Protein AF-A0A838SQV5-F1 (afdb_monomer)

pLDDT: mean 77.49, std 20.96, range [38.09, 96.56]

Secondary structure (DSSP, 8-state):
-------------------------------SS---SSTTHHHHHHHHHHHHHHHHHHTT-TT-HHHHHHHHHHHHHHHHSPPPTTS-HHHHHHHHHHHHHHH-TTT--SHHHHHHHHHHHHHHHTTT-

Structure (mmCIF, N/CA/C/O backbone):
data_AF-A0A838SQV5-F1
#
_entry.id   AF-A0A838SQV5-F1
#
loop_
_atom_site.group_PDB
_atom_site.id
_atom_site.type_symbol
_atom_site.label_atom_id
_atom_site.label_alt_id
_atom_site.label_comp_id
_atom_site.label_asym_id
_atom_site.label_entity_id
_atom_site.label_seq_id
_atom_site.pdbx_PDB_ins_code
_atom_site.Cartn_x
_atom_site.Cartn_y
_atom_site.Cartn_z
_atom_site.occupancy
_atom_site.B_iso_or_equiv
_atom_site.auth_seq_id
_atom_site.auth_comp_id
_atom_site.auth_asym_id
_atom_site.auth_atom_id
_atom_site.pdbx_PDB_model_num
ATOM 1 N N . MET A 1 1 ? 4.112 -77.119 27.700 1.00 40.91 1 MET A N 1
ATOM 2 C CA . MET A 1 1 ? 5.118 -76.044 27.808 1.00 40.91 1 MET A CA 1
ATOM 3 C C . MET A 1 1 ? 4.798 -75.031 26.721 1.00 40.91 1 MET A C 1
ATOM 5 O O . MET A 1 1 ? 4.654 -75.449 25.582 1.00 40.91 1 MET A O 1
ATOM 9 N N . VAL A 1 2 ? 4.652 -73.767 27.125 1.00 44.75 2 VAL A N 1
ATOM 10 C CA . VAL A 1 2 ? 4.330 -72.548 26.352 1.00 44.75 2 VAL A CA 1
ATOM 11 C C . VAL A 1 2 ? 2.861 -72.356 25.941 1.00 44.75 2 VAL A C 1
ATOM 13 O O . VAL A 1 2 ? 2.362 -72.892 24.957 1.00 44.75 2 VAL A O 1
ATOM 16 N N . GLU A 1 3 ? 2.202 -71.544 26.768 1.00 45.84 3 GLU A N 1
ATOM 17 C CA . GLU A 1 3 ? 1.010 -70.738 26.503 1.00 45.84 3 GLU A CA 1
ATOM 18 C C . GLU A 1 3 ? 1.311 -69.612 25.493 1.00 45.84 3 GLU A C 1
ATOM 20 O O . GLU A 1 3 ? 2.461 -69.192 25.402 1.00 45.84 3 GLU A O 1
ATOM 25 N N . LEU A 1 4 ? 0.281 -69.076 24.814 1.00 51.31 4 LEU A N 1
ATOM 26 C CA . LEU A 1 4 ? -0.081 -67.636 24.772 1.00 51.31 4 LEU A CA 1
ATOM 27 C C . LEU A 1 4 ? -1.030 -67.308 23.591 1.00 51.31 4 LEU A C 1
ATOM 29 O O . LEU A 1 4 ? -0.607 -67.156 22.455 1.00 51.31 4 LEU A O 1
ATOM 33 N N . ARG A 1 5 ? -2.323 -67.235 23.946 1.00 51.53 5 ARG A N 1
ATOM 34 C CA . ARG A 1 5 ? -3.417 -66.276 23.628 1.00 51.53 5 ARG A CA 1
ATOM 35 C C . ARG A 1 5 ? -3.653 -65.675 22.207 1.00 51.53 5 ARG A C 1
ATOM 37 O O . ARG A 1 5 ? -2.733 -65.517 21.421 1.00 51.53 5 ARG A O 1
ATOM 44 N N . PRO A 1 6 ? -4.927 -65.315 21.897 1.00 48.47 6 PRO A N 1
ATOM 45 C CA . PRO A 1 6 ? -5.454 -65.129 20.542 1.00 48.47 6 PRO A CA 1
ATOM 46 C C . PRO A 1 6 ? -5.526 -63.670 20.050 1.00 48.47 6 PRO A C 1
ATOM 48 O O . PRO A 1 6 ? -5.487 -62.727 20.833 1.00 48.47 6 PRO A O 1
ATOM 51 N N . SER A 1 7 ? -5.714 -63.567 18.730 1.00 47.59 7 SER A N 1
ATOM 52 C CA . SER A 1 7 ? -6.359 -62.526 17.914 1.00 47.59 7 SER A CA 1
ATOM 53 C C . SER A 1 7 ? -6.689 -61.174 18.551 1.00 47.59 7 SER A C 1
ATOM 55 O O . SER A 1 7 ? -7.651 -61.060 19.304 1.00 47.59 7 SER A O 1
ATOM 57 N N . VAL A 1 8 ? -6.015 -60.130 18.070 1.00 47.94 8 VAL A N 1
ATOM 58 C CA . VAL A 1 8 ? -6.630 -58.865 17.635 1.00 47.94 8 VAL A CA 1
ATOM 59 C C . VAL A 1 8 ? -5.526 -58.051 16.957 1.00 47.94 8 VAL A C 1
ATOM 61 O O . VAL A 1 8 ? -4.542 -57.700 17.596 1.00 47.94 8 VAL A O 1
ATOM 64 N N . TRP A 1 9 ? -5.655 -57.773 15.663 1.00 48.97 9 TRP A N 1
ATOM 65 C CA . TRP A 1 9 ? -5.058 -56.565 15.100 1.00 48.97 9 TRP A CA 1
ATOM 66 C C . TRP A 1 9 ? -6.221 -55.715 14.623 1.00 48.97 9 TRP A C 1
ATOM 68 O O . TRP A 1 9 ? -6.950 -56.053 13.692 1.00 48.97 9 TRP A O 1
ATOM 78 N N . VAL A 1 10 ? -6.455 -54.711 15.457 1.00 53.09 10 VAL A N 1
ATOM 79 C CA . VAL A 1 10 ? -7.412 -53.626 15.332 1.00 53.09 10 VAL A CA 1
ATOM 80 C C . VAL A 1 10 ? -7.076 -52.806 14.092 1.00 53.09 10 VAL A C 1
ATOM 82 O O . VAL A 1 10 ? -5.914 -52.688 13.712 1.00 53.09 10 VAL A O 1
ATOM 85 N N . ALA A 1 11 ? -8.140 -52.296 13.475 1.00 42.09 11 ALA A N 1
ATOM 86 C CA . ALA A 1 11 ? -8.124 -51.350 12.378 1.00 42.09 11 ALA A CA 1
ATOM 87 C C . ALA A 1 11 ? -7.078 -50.250 12.595 1.00 42.09 11 ALA A C 1
ATOM 89 O O . ALA A 1 11 ? -7.026 -49.645 13.667 1.00 42.09 11 ALA A O 1
ATOM 90 N N . ASP A 1 12 ? -6.279 -50.003 11.559 1.00 38.09 12 ASP A N 1
ATOM 91 C CA . ASP A 1 12 ? -5.478 -48.793 11.451 1.00 38.09 12 ASP A CA 1
ATOM 92 C C . ASP A 1 12 ? -6.457 -47.613 11.437 1.00 38.09 12 ASP A C 1
ATOM 94 O O . ASP A 1 12 ? -7.284 -47.462 10.534 1.00 38.09 12 ASP A O 1
ATOM 98 N N . ALA A 1 13 ? -6.465 -46.911 12.561 1.00 44.31 13 ALA A N 1
ATOM 99 C CA . ALA A 1 13 ? -7.318 -45.784 12.851 1.00 44.31 13 ALA A CA 1
ATOM 100 C C . ALA A 1 13 ? -6.789 -44.543 12.129 1.00 44.31 13 ALA A C 1
ATOM 102 O O . ALA A 1 13 ? -5.585 -44.307 12.119 1.00 44.31 13 ALA A O 1
ATOM 103 N N . ASP A 1 14 ? -7.722 -43.765 11.580 1.00 49.09 14 ASP A N 1
ATOM 104 C CA . ASP A 1 14 ? -7.665 -42.316 11.379 1.00 49.09 14 ASP A CA 1
ATOM 105 C C . ASP A 1 14 ? -6.277 -41.663 11.509 1.00 49.09 14 ASP A C 1
ATOM 107 O O . ASP A 1 14 ? -5.901 -41.135 12.557 1.00 49.09 14 ASP A O 1
ATOM 111 N N . ALA A 1 15 ? -5.548 -41.629 10.395 1.00 49.44 15 ALA A N 1
ATOM 112 C CA . ALA A 1 15 ? -4.395 -40.761 10.196 1.00 49.44 15 ALA A CA 1
ATOM 113 C C . ALA A 1 15 ? -4.754 -39.637 9.210 1.00 49.44 15 ALA A C 1
ATOM 115 O O . ALA A 1 15 ? -4.225 -39.568 8.109 1.00 49.44 15 ALA A O 1
ATOM 116 N N . ASP A 1 16 ? -5.674 -38.762 9.613 1.00 44.91 16 ASP A N 1
ATOM 117 C CA . ASP A 1 16 ? -5.734 -37.379 9.114 1.00 44.91 16 ASP A CA 1
ATOM 118 C C . ASP A 1 16 ? -6.048 -36.465 10.307 1.00 44.91 16 ASP A C 1
ATOM 120 O O . ASP A 1 16 ? -7.076 -35.798 10.416 1.00 44.91 16 ASP A O 1
ATOM 124 N N . ALA A 1 17 ? -5.175 -36.560 11.310 1.00 43.12 17 ALA A N 1
ATOM 125 C CA . ALA A 1 17 ? -5.181 -35.695 12.470 1.00 43.12 17 ALA A CA 1
ATOM 126 C C . ALA A 1 17 ? -4.235 -34.519 12.215 1.00 43.12 17 ALA A C 1
ATOM 128 O O . ALA A 1 17 ? -3.052 -34.709 11.948 1.00 43.12 17 ALA A O 1
ATOM 129 N N . ALA A 1 18 ? -4.791 -33.323 12.400 1.00 49.50 18 ALA A N 1
ATOM 130 C CA . ALA A 1 18 ? -4.105 -32.050 12.561 1.00 49.50 18 ALA A CA 1
ATOM 131 C C . ALA A 1 18 ? -3.413 -31.492 11.306 1.00 49.50 18 ALA A C 1
ATOM 133 O O . ALA A 1 18 ? -2.218 -31.655 11.079 1.00 49.50 18 ALA A O 1
ATOM 134 N N . VAL A 1 19 ? -4.149 -30.635 10.590 1.00 47.06 19 VAL A N 1
ATOM 135 C CA . VAL A 1 19 ? -3.553 -29.390 10.092 1.00 47.06 19 VAL A CA 1
ATOM 136 C C . VAL A 1 19 ? -3.014 -28.656 11.322 1.00 47.06 19 VAL A C 1
ATOM 138 O O . VAL A 1 19 ? -3.751 -27.954 12.020 1.00 47.06 19 VAL A O 1
ATOM 141 N N . GLU A 1 20 ? -1.743 -28.899 11.641 1.00 41.69 20 GLU A N 1
ATOM 142 C CA . GLU A 1 20 ? -0.966 -28.063 12.541 1.00 41.69 20 GLU A CA 1
ATOM 143 C C . GLU A 1 20 ? -1.033 -26.634 12.007 1.00 41.69 20 GLU A C 1
ATOM 145 O O . GLU A 1 20 ? -0.500 -26.302 10.950 1.00 41.69 20 GLU A O 1
ATOM 150 N N . VAL A 1 21 ? -1.812 -25.827 12.723 1.00 51.06 21 VAL A N 1
ATOM 151 C CA . VAL A 1 21 ? -1.577 -24.418 13.031 1.00 51.06 21 VAL A CA 1
ATOM 152 C C . VAL A 1 21 ? -0.374 -23.847 12.272 1.00 51.06 21 VAL A C 1
ATOM 154 O O . VAL A 1 21 ? 0.741 -23.792 12.783 1.00 51.06 21 VAL A O 1
ATOM 157 N N . LEU A 1 22 ? -0.624 -23.343 11.061 1.00 49.88 22 LEU A N 1
ATOM 158 C CA . LEU A 1 22 ? 0.272 -22.414 10.372 1.00 49.88 22 LEU A CA 1
ATOM 159 C C . LEU A 1 22 ? 0.164 -21.040 11.057 1.00 49.88 22 LEU A C 1
ATOM 161 O O . LEU A 1 22 ? -0.355 -20.065 10.516 1.00 49.88 22 LEU A O 1
ATOM 165 N N . GLY A 1 23 ? 0.578 -21.023 12.317 1.00 47.34 23 GLY A N 1
ATOM 166 C CA . GLY A 1 23 ? 0.661 -19.880 13.207 1.00 47.34 23 GLY A CA 1
ATOM 167 C C . GLY A 1 23 ? 2.047 -19.826 13.834 1.00 47.34 23 GLY A C 1
ATOM 168 O O . GLY A 1 23 ? 2.157 -19.555 15.023 1.00 47.34 23 GLY A O 1
ATOM 169 N N . ASP A 1 24 ? 3.091 -20.116 13.055 1.00 46.34 24 ASP A N 1
ATOM 170 C CA . ASP A 1 24 ? 4.466 -19.869 13.475 1.00 46.34 24 ASP A CA 1
ATOM 171 C C . ASP A 1 24 ? 4.863 -18.448 13.055 1.00 46.34 24 ASP A C 1
ATOM 173 O O . ASP A 1 24 ? 5.188 -18.157 11.907 1.00 46.34 24 ASP A O 1
ATOM 177 N N . GLN A 1 25 ? 4.643 -17.544 14.008 1.00 49.44 25 GLN A N 1
ATOM 178 C CA . GLN A 1 25 ? 5.522 -16.435 14.362 1.00 49.44 25 GLN A CA 1
ATOM 179 C C . GLN A 1 25 ? 6.076 -15.592 13.202 1.00 49.44 25 GLN A C 1
ATOM 181 O O . GLN A 1 25 ? 7.061 -15.915 12.541 1.00 49.44 25 GLN A O 1
ATOM 186 N N . GLY A 1 26 ? 5.502 -14.397 13.054 1.00 51.22 26 GLY A N 1
ATOM 187 C CA . GLY A 1 26 ? 6.191 -13.282 12.417 1.00 51.22 26 GLY A CA 1
ATOM 188 C C . GLY A 1 26 ? 7.444 -12.920 13.209 1.00 51.22 26 GLY A C 1
ATOM 189 O O . GLY A 1 26 ? 7.381 -12.106 14.124 1.00 51.22 26 GLY A O 1
ATOM 190 N N . GLN A 1 27 ? 8.572 -13.531 12.860 1.00 52.38 27 GLN A N 1
ATOM 191 C CA . GLN A 1 27 ? 9.872 -13.149 13.390 1.00 52.38 27 GLN A CA 1
ATOM 192 C C . GLN A 1 27 ? 10.976 -13.397 12.361 1.00 52.38 27 GLN A C 1
ATOM 194 O O . GLN A 1 27 ? 11.879 -14.202 12.546 1.00 52.38 27 GLN A O 1
ATOM 199 N N . GLY A 1 28 ? 10.905 -12.644 11.268 1.00 41.88 28 GLY A N 1
ATOM 200 C CA . GLY A 1 28 ? 12.092 -12.212 10.548 1.00 41.88 28 GLY A CA 1
ATOM 201 C C . GLY A 1 28 ? 12.300 -10.741 10.866 1.00 41.88 28 GLY A C 1
ATOM 202 O O . GLY A 1 28 ? 11.883 -9.890 10.087 1.00 41.88 28 GLY A O 1
ATOM 203 N N . LEU A 1 29 ? 12.904 -10.427 12.020 1.00 46.00 29 LEU A N 1
ATOM 204 C CA . LEU A 1 29 ? 13.647 -9.171 12.116 1.00 46.00 29 LEU A CA 1
ATOM 205 C C . LEU A 1 29 ? 14.601 -9.219 10.925 1.00 46.00 29 LEU A C 1
ATOM 207 O O . LEU A 1 29 ? 15.425 -10.129 10.861 1.00 46.00 29 LEU A O 1
ATOM 211 N N . MET A 1 30 ? 14.407 -8.333 9.953 1.00 42.84 30 MET A N 1
ATOM 212 C CA . MET A 1 30 ? 15.282 -8.219 8.797 1.00 42.84 30 MET A CA 1
ATOM 213 C C . MET A 1 30 ? 16.703 -8.050 9.348 1.00 42.84 30 MET A C 1
ATOM 215 O O . MET A 1 30 ? 17.016 -7.013 9.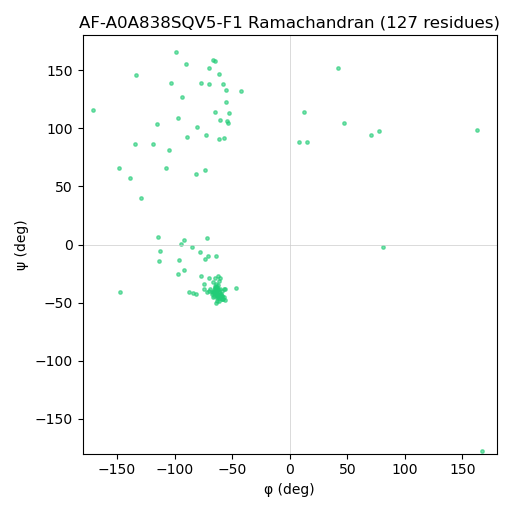931 1.00 42.84 30 MET A O 1
ATOM 219 N N . ASP A 1 31 ? 17.508 -9.110 9.286 1.00 42.47 31 ASP A N 1
ATOM 220 C CA . ASP A 1 31 ? 18.871 -9.109 9.797 1.00 42.47 31 ASP A CA 1
ATOM 221 C C . ASP A 1 31 ? 19.660 -8.103 8.945 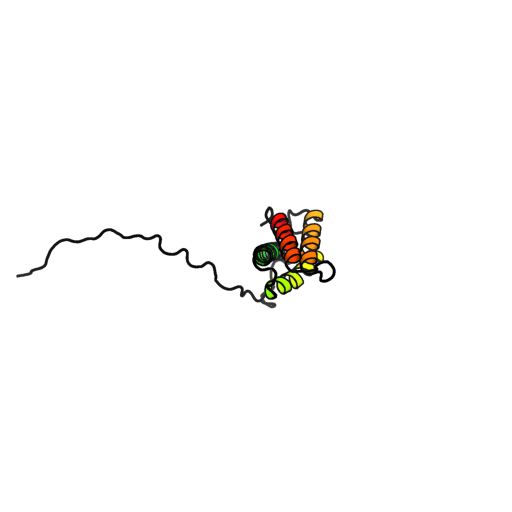1.00 42.47 31 ASP A C 1
ATOM 223 O O . ASP A 1 31 ? 19.771 -8.295 7.729 1.00 42.47 31 ASP A O 1
ATOM 227 N N . PRO A 1 32 ? 20.143 -6.985 9.518 1.00 49.62 32 PRO A N 1
ATOM 228 C CA . PRO A 1 32 ? 20.761 -5.929 8.724 1.00 49.62 32 PRO A CA 1
ATOM 229 C C . PRO A 1 32 ? 22.129 -6.346 8.159 1.00 49.62 32 PRO A C 1
ATOM 231 O O . PRO A 1 32 ? 22.672 -5.625 7.323 1.00 49.62 32 PRO A O 1
ATOM 234 N N . GLU A 1 33 ? 22.687 -7.485 8.589 1.00 41.69 33 GLU A N 1
ATOM 235 C CA . GLU A 1 33 ? 24.056 -7.910 8.279 1.00 41.69 33 GLU A CA 1
ATOM 236 C C . GLU A 1 33 ? 24.127 -9.171 7.398 1.00 41.69 33 GLU A C 1
ATOM 238 O O . GLU A 1 33 ? 25.138 -9.407 6.739 1.00 41.69 33 GLU A O 1
ATOM 243 N N . ALA A 1 34 ? 23.029 -9.918 7.244 1.00 45.59 34 ALA A N 1
ATOM 244 C CA . ALA A 1 34 ? 22.917 -10.986 6.244 1.00 45.59 34 ALA A CA 1
ATOM 245 C C . ALA A 1 34 ? 22.804 -10.462 4.796 1.00 45.59 34 ALA A C 1
ATOM 247 O O . ALA A 1 34 ? 22.574 -11.238 3.874 1.00 45.59 34 ALA A O 1
ATOM 248 N N . ALA A 1 35 ? 22.936 -9.154 4.565 1.00 48.94 35 ALA A N 1
ATOM 249 C CA . ALA A 1 35 ? 22.666 -8.482 3.302 1.00 48.94 35 ALA A CA 1
ATOM 250 C C . ALA A 1 35 ? 23.821 -8.577 2.279 1.00 48.94 35 ALA A C 1
ATOM 252 O O . ALA A 1 35 ? 24.339 -7.558 1.829 1.00 48.94 35 ALA A O 1
ATOM 253 N N . SER A 1 36 ? 24.199 -9.783 1.857 1.00 47.41 36 SER A N 1
ATOM 254 C CA . SER A 1 36 ? 24.968 -9.967 0.618 1.00 47.41 36 SER A CA 1
ATOM 255 C C . SER A 1 36 ? 24.157 -10.834 -0.342 1.00 47.41 36 SER A C 1
ATOM 257 O O . SER A 1 36 ? 24.255 -12.057 -0.348 1.00 47.41 36 SER A O 1
ATOM 259 N N . TRP A 1 37 ? 23.290 -10.176 -1.112 1.00 47.28 37 TRP A N 1
ATOM 260 C CA . TRP A 1 37 ? 22.369 -10.795 -2.071 1.00 47.28 37 TRP A CA 1
ATOM 261 C C . TRP A 1 37 ? 22.448 -10.021 -3.387 1.00 47.28 37 TRP A C 1
ATOM 263 O O . TRP A 1 37 ? 22.618 -8.808 -3.320 1.00 47.28 37 TRP A O 1
ATOM 273 N N . PRO A 1 38 ? 22.314 -10.653 -4.566 1.00 44.75 38 PRO A N 1
ATOM 274 C CA . PRO A 1 38 ? 22.326 -9.953 -5.854 1.00 44.75 38 PRO A CA 1
ATOM 275 C C . PRO A 1 38 ? 21.256 -8.835 -5.888 1.00 44.75 38 PRO A C 1
ATOM 277 O O . PRO A 1 38 ? 20.075 -9.066 -5.645 1.00 44.75 38 PRO A O 1
ATOM 280 N N . GLU A 1 39 ? 21.693 -7.597 -6.134 1.00 55.75 39 GLU A N 1
ATOM 281 C CA . GLU A 1 39 ? 21.518 -6.501 -5.155 1.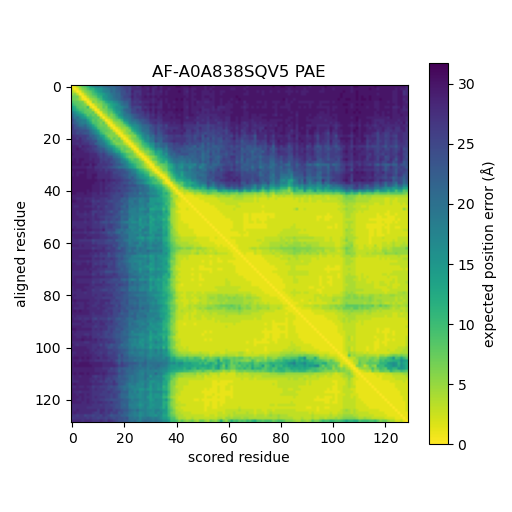00 55.75 39 GLU A CA 1
ATOM 282 C C . GLU A 1 39 ? 20.260 -5.609 -5.242 1.00 55.75 39 GLU A C 1
ATOM 284 O O . GLU A 1 39 ? 20.140 -4.676 -4.451 1.00 55.75 39 GLU A O 1
ATOM 289 N N . THR A 1 40 ? 19.287 -5.838 -6.131 1.00 59.03 40 THR A N 1
ATOM 290 C CA . THR A 1 40 ? 18.112 -4.925 -6.213 1.00 59.03 40 THR A CA 1
ATOM 291 C C . THR A 1 40 ? 16.794 -5.585 -6.601 1.00 59.03 40 THR A C 1
ATOM 293 O O . THR A 1 40 ? 15.771 -5.284 -5.991 1.00 59.03 40 THR A O 1
ATOM 296 N N . ASP A 1 41 ? 16.804 -6.515 -7.556 1.00 66.69 41 ASP A N 1
ATOM 297 C CA . ASP A 1 41 ? 15.569 -7.113 -8.088 1.00 66.69 41 ASP A CA 1
ATOM 298 C C . ASP A 1 41 ? 14.887 -8.072 -7.096 1.00 66.69 41 ASP A C 1
ATOM 300 O O . ASP A 1 41 ? 13.672 -8.026 -6.901 1.00 66.69 41 ASP A O 1
ATOM 304 N N . GLY A 1 42 ? 15.688 -8.883 -6.391 1.00 76.94 42 GLY A N 1
ATOM 305 C CA . GLY A 1 42 ? 15.192 -9.796 -5.355 1.00 76.94 42 GLY A CA 1
ATOM 306 C C . GLY A 1 42 ? 14.484 -9.052 -4.223 1.00 76.94 42 GLY A C 1
ATOM 307 O O . GLY A 1 42 ? 13.374 -9.418 -3.848 1.00 76.94 42 GLY A O 1
ATOM 308 N N . ARG A 1 43 ? 15.052 -7.921 -3.786 1.00 84.31 43 ARG A N 1
ATOM 309 C CA . ARG A 1 43 ? 14.473 -7.096 -2.717 1.00 84.31 43 ARG A CA 1
ATOM 310 C C . ARG A 1 43 ? 13.125 -6.488 -3.100 1.00 84.31 43 ARG A C 1
ATOM 312 O O . ARG A 1 43 ? 12.246 -6.372 -2.252 1.00 84.31 43 ARG A O 1
ATOM 319 N N . ALA A 1 44 ? 12.946 -6.103 -4.365 1.00 87.69 44 ALA A N 1
ATOM 320 C CA . ALA A 1 44 ? 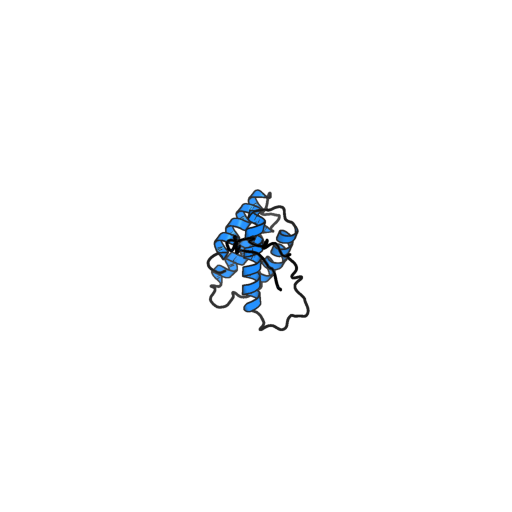11.666 -5.598 -4.857 1.00 87.69 44 ALA A CA 1
ATOM 321 C C . ALA A 1 44 ? 10.589 -6.700 -4.856 1.00 87.69 44 ALA A C 1
ATOM 323 O O . ALA A 1 44 ? 9.465 -6.457 -4.416 1.00 87.69 44 ALA A O 1
ATOM 324 N N . HIS A 1 45 ? 10.941 -7.926 -5.259 1.00 88.69 45 HIS A N 1
ATOM 325 C CA . HIS A 1 45 ? 10.044 -9.083 -5.151 1.00 88.69 45 HIS A CA 1
ATOM 326 C C . HIS A 1 45 ? 9.692 -9.424 -3.696 1.00 88.69 45 HIS A C 1
ATOM 328 O O . HIS A 1 45 ? 8.522 -9.639 -3.379 1.00 88.69 45 HIS A O 1
ATOM 334 N N . GLU A 1 46 ? 10.674 -9.426 -2.797 1.00 90.62 46 GLU A N 1
ATOM 335 C CA . GLU A 1 46 ? 10.454 -9.679 -1.370 1.00 90.62 46 GLU A CA 1
ATOM 336 C C . GLU A 1 46 ? 9.549 -8.615 -0.739 1.00 90.62 46 GLU A C 1
ATOM 338 O O . GLU A 1 46 ? 8.597 -8.952 -0.035 1.00 90.62 46 GLU A O 1
ATOM 343 N N . ALA A 1 47 ? 9.776 -7.335 -1.050 1.00 92.25 47 ALA A N 1
ATOM 344 C CA . ALA A 1 47 ? 8.929 -6.245 -0.577 1.00 92.25 47 ALA A CA 1
ATOM 345 C C . ALA A 1 47 ? 7.491 -6.362 -1.098 1.00 92.25 47 ALA A C 1
ATOM 347 O O . ALA A 1 47 ? 6.542 -6.101 -0.360 1.00 92.25 47 ALA A O 1
ATOM 348 N N . MET A 1 48 ? 7.314 -6.792 -2.349 1.00 92.81 48 MET A N 1
ATOM 349 C CA . MET A 1 48 ? 5.997 -7.044 -2.931 1.00 92.81 48 MET A CA 1
ATOM 350 C C . MET A 1 48 ? 5.251 -8.165 -2.194 1.00 92.81 48 MET A C 1
ATOM 352 O O . MET A 1 48 ? 4.081 -8.003 -1.842 1.00 92.81 48 MET A O 1
ATOM 356 N N . ALA A 1 49 ? 5.928 -9.283 -1.919 1.00 93.38 49 ALA A N 1
ATOM 357 C CA . ALA A 1 49 ? 5.354 -10.401 -1.176 1.00 93.38 49 ALA A CA 1
ATOM 358 C C . ALA A 1 49 ? 5.016 -10.008 0.273 1.00 93.38 49 ALA A C 1
ATOM 360 O O . ALA A 1 49 ? 3.928 -10.322 0.762 1.00 93.38 49 ALA A O 1
ATOM 361 N N . ALA A 1 50 ? 5.901 -9.262 0.940 1.00 94.88 50 ALA A N 1
ATOM 362 C CA . ALA A 1 50 ? 5.665 -8.746 2.286 1.00 94.88 50 ALA A CA 1
ATOM 363 C C . ALA A 1 50 ? 4.460 -7.790 2.323 1.00 94.88 50 ALA A C 1
ATOM 365 O O . ALA A 1 50 ? 3.554 -7.970 3.138 1.00 94.88 50 ALA A O 1
ATOM 366 N N . LEU A 1 51 ? 4.360 -6.855 1.368 1.00 95.25 51 LEU A N 1
ATOM 367 C CA . LEU A 1 51 ? 3.194 -5.977 1.224 1.00 95.25 51 LEU A CA 1
ATOM 368 C C . LEU A 1 51 ? 1.898 -6.760 1.000 1.00 95.25 51 LEU A C 1
ATOM 370 O O . LEU A 1 51 ? 0.869 -6.404 1.573 1.00 95.25 51 LEU A O 1
ATOM 374 N N . PHE A 1 52 ? 1.927 -7.832 0.204 1.00 96.06 52 PHE A N 1
ATOM 375 C CA . PHE A 1 52 ? 0.756 -8.683 0.001 1.00 96.06 52 PHE A CA 1
ATOM 376 C C . PHE A 1 52 ? 0.291 -9.328 1.311 1.00 96.06 52 PHE A C 1
ATOM 378 O O . PHE A 1 52 ? -0.901 -9.289 1.626 1.00 96.06 52 PHE A O 1
ATOM 385 N N . VAL A 1 53 ? 1.217 -9.880 2.100 1.00 96.44 53 VAL A N 1
ATOM 386 C CA . VAL A 1 53 ? 0.909 -10.503 3.396 1.00 96.44 53 VAL A CA 1
ATOM 387 C C . VAL A 1 53 ? 0.415 -9.468 4.408 1.00 96.44 53 VAL A C 1
ATOM 389 O O . VAL A 1 53 ? -0.596 -9.704 5.077 1.00 96.44 53 VAL A O 1
ATOM 392 N N . ALA A 1 54 ? 1.079 -8.315 4.503 1.00 95.25 54 ALA A N 1
ATOM 393 C CA . ALA A 1 54 ? 0.672 -7.225 5.381 1.00 95.25 54 ALA A CA 1
ATOM 394 C C . ALA A 1 54 ? -0.740 -6.734 5.027 1.00 95.25 54 ALA A C 1
ATOM 396 O O . ALA A 1 54 ? -1.597 -6.635 5.905 1.00 95.25 54 ALA A O 1
ATOM 397 N N . ALA A 1 55 ? -1.031 -6.540 3.739 1.00 95.31 55 ALA A N 1
ATOM 398 C CA . ALA A 1 55 ? -2.348 -6.144 3.251 1.00 95.31 55 ALA A CA 1
ATOM 399 C C . ALA A 1 55 ? -3.430 -7.211 3.516 1.00 95.31 55 ALA A C 1
ATOM 401 O O . ALA A 1 55 ? -4.533 -6.891 3.964 1.00 95.31 55 ALA A O 1
ATOM 402 N N . ASP A 1 56 ? -3.120 -8.495 3.303 1.00 96.38 56 ASP A N 1
ATOM 403 C CA . ASP A 1 56 ? -4.040 -9.610 3.569 1.00 96.38 56 ASP A CA 1
ATOM 404 C C . ASP A 1 56 ? -4.371 -9.767 5.063 1.00 96.38 56 ASP A C 1
ATOM 406 O O . ASP A 1 56 ? -5.470 -10.210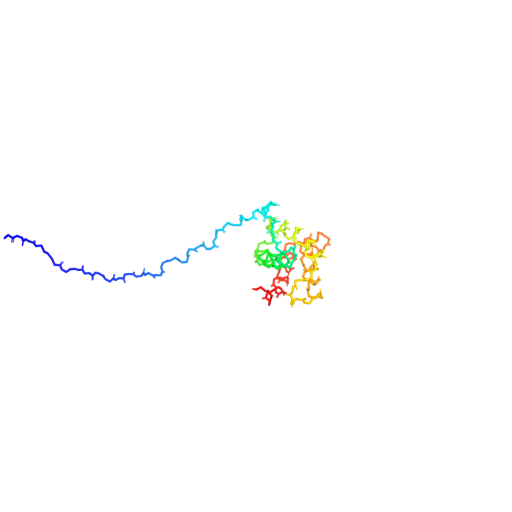 5.416 1.00 96.38 56 ASP A O 1
ATOM 410 N N . ARG A 1 57 ? -3.454 -9.376 5.951 1.00 96.56 57 ARG A N 1
ATOM 411 C CA . ARG A 1 57 ? -3.675 -9.361 7.401 1.00 96.56 57 ARG A CA 1
ATOM 412 C C . ARG A 1 57 ? -4.374 -8.080 7.869 1.00 96.56 57 ARG A C 1
ATOM 414 O O . ARG A 1 57 ? -5.325 -8.190 8.638 1.00 96.56 57 ARG A O 1
ATOM 421 N N . LEU A 1 58 ? -4.003 -6.905 7.356 1.00 94.81 58 LEU A N 1
ATOM 422 C CA . LEU A 1 58 ? -4.635 -5.617 7.685 1.00 94.81 58 LEU A CA 1
ATOM 423 C C . LEU A 1 58 ? -6.111 -5.557 7.277 1.00 94.81 58 LEU A C 1
ATOM 425 O O . LEU A 1 58 ? -6.924 -4.998 8.007 1.00 94.81 58 LEU A O 1
ATOM 429 N N . GLN A 1 59 ? -6.509 -6.190 6.167 1.00 94.50 59 GLN A N 1
ATOM 430 C CA . GLN A 1 59 ? -7.939 -6.284 5.827 1.00 94.50 59 GLN A CA 1
ATOM 431 C C . GLN A 1 59 ? -8.748 -7.062 6.893 1.00 94.50 59 GLN A C 1
ATOM 433 O O . GLN A 1 59 ? -9.954 -6.846 7.030 1.00 94.50 59 GLN A O 1
ATOM 438 N N . ARG A 1 60 ? -8.112 -7.985 7.634 1.00 94.31 60 ARG A N 1
ATOM 439 C CA . ARG A 1 60 ? -8.756 -8.759 8.710 1.00 94.31 60 ARG A CA 1
ATOM 440 C C . ARG A 1 60 ? -8.688 -8.019 10.041 1.00 94.31 60 ARG A C 1
ATOM 442 O O . ARG A 1 60 ? -9.679 -8.014 10.762 1.00 94.31 60 ARG A O 1
ATOM 449 N N . ASP A 1 61 ? -7.552 -7.388 10.328 1.00 93.62 61 ASP A N 1
ATOM 450 C CA . ASP A 1 61 ? -7.319 -6.625 11.552 1.00 93.62 61 ASP A CA 1
ATOM 451 C C . ASP A 1 61 ? -6.648 -5.266 11.251 1.00 93.62 61 ASP A C 1
ATOM 453 O O . ASP A 1 61 ? -5.421 -5.152 11.278 1.00 93.62 61 ASP A O 1
ATOM 457 N N . PRO A 1 62 ? -7.433 -4.216 10.940 1.00 92.00 62 PRO A N 1
ATOM 458 C CA . PRO A 1 62 ? -6.903 -2.914 10.518 1.00 92.00 62 PRO A CA 1
ATOM 459 C C . PRO A 1 62 ? -6.274 -2.096 11.656 1.00 92.00 62 PRO A C 1
ATOM 461 O O . PRO A 1 62 ? -5.592 -1.112 11.391 1.00 92.00 62 PRO A O 1
ATOM 464 N N . ARG A 1 63 ? -6.475 -2.492 12.922 1.00 90.25 63 ARG A N 1
ATOM 465 C CA . ARG A 1 63 ? -5.853 -1.846 14.096 1.00 90.25 63 ARG A CA 1
ATOM 466 C C . ARG A 1 63 ? -4.450 -2.371 14.397 1.00 90.25 63 ARG A C 1
ATOM 468 O O . ARG A 1 63 ? -3.826 -1.924 15.361 1.00 90.25 63 ARG A O 1
ATOM 475 N N . ARG A 1 64 ? -3.965 -3.344 13.624 1.00 91.00 64 ARG A N 1
ATOM 476 C CA . ARG A 1 64 ? -2.720 -4.040 13.922 1.00 91.00 64 ARG A CA 1
ATOM 477 C C . ARG A 1 64 ? -1.506 -3.150 13.652 1.00 91.00 64 ARG A C 1
ATOM 479 O O 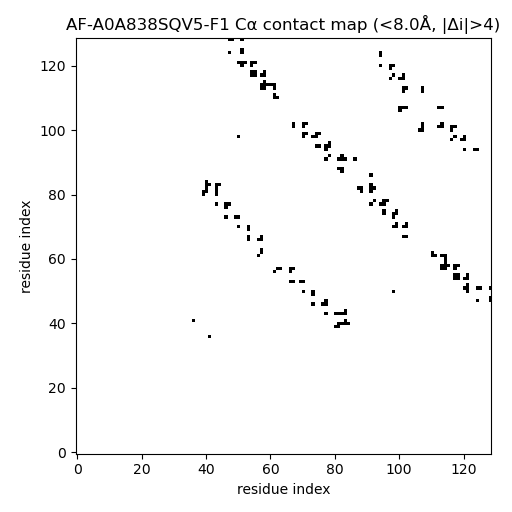. ARG A 1 64 ? -1.009 -3.071 12.531 1.00 91.00 64 ARG A O 1
ATOM 486 N N . GLY A 1 65 ? -1.039 -2.483 14.707 1.00 88.56 65 GLY A N 1
ATOM 487 C CA . GLY A 1 65 ? 0.036 -1.493 14.645 1.00 88.56 65 GLY A CA 1
ATOM 488 C C . GLY A 1 65 ? 1.346 -2.023 14.062 1.00 88.56 65 GLY A C 1
ATOM 489 O O . GLY A 1 65 ? 1.965 -1.321 13.274 1.00 88.56 65 GLY A O 1
ATOM 490 N N . ASP A 1 66 ? 1.731 -3.270 14.360 1.00 91.94 66 ASP A N 1
ATOM 491 C CA . ASP A 1 66 ? 2.960 -3.862 13.811 1.00 91.94 66 ASP A CA 1
ATOM 492 C C . ASP A 1 66 ? 2.920 -3.999 12.282 1.00 91.94 66 ASP A C 1
ATOM 494 O O . ASP A 1 66 ? 3.919 -3.740 11.618 1.00 91.94 66 ASP A O 1
ATOM 498 N N . LEU A 1 67 ? 1.753 -4.310 11.709 1.00 90.75 67 LEU A N 1
ATOM 499 C CA . LEU A 1 67 ? 1.589 -4.387 10.256 1.00 90.75 67 LEU A CA 1
ATOM 500 C C . LEU A 1 67 ? 1.553 -3.005 9.604 1.00 90.75 67 LEU A C 1
ATOM 502 O O . LEU A 1 67 ? 2.018 -2.846 8.479 1.00 90.75 67 LEU A O 1
ATOM 506 N N . LEU A 1 68 ? 0.997 -2.001 10.288 1.00 92.06 68 LEU A N 1
ATOM 507 C CA . LEU A 1 68 ? 1.041 -0.619 9.809 1.00 92.06 68 LEU A CA 1
ATOM 508 C C . LEU A 1 68 ? 2.481 -0.096 9.787 1.00 92.06 68 LEU A C 1
ATOM 510 O O . LEU A 1 68 ? 2.872 0.552 8.820 1.00 92.06 68 LEU A O 1
ATOM 514 N N . ASP A 1 69 ? 3.279 -0.409 10.808 1.00 92.00 69 ASP A N 1
ATOM 515 C CA . ASP A 1 69 ? 4.708 -0.090 10.835 1.00 92.00 69 ASP A CA 1
ATOM 516 C C . ASP A 1 69 ? 5.485 -0.826 9.734 1.00 92.00 69 ASP A C 1
ATOM 518 O O . ASP A 1 69 ? 6.302 -0.215 9.046 1.00 92.00 69 ASP A O 1
ATOM 522 N N . GLU A 1 70 ? 5.169 -2.097 9.476 1.00 92.62 70 GLU A N 1
ATOM 523 C CA . GLU A 1 70 ? 5.750 -2.848 8.357 1.00 92.62 70 GLU A CA 1
ATOM 524 C C . GLU A 1 70 ? 5.448 -2.171 7.007 1.00 92.62 70 GLU A C 1
ATOM 526 O O . GLU A 1 70 ? 6.357 -1.922 6.211 1.00 92.62 70 GLU A O 1
ATOM 531 N N . VAL A 1 71 ? 4.194 -1.767 6.768 1.00 92.69 71 VAL A N 1
ATOM 532 C CA . VAL A 1 71 ? 3.817 -1.026 5.551 1.00 92.69 71 VAL A CA 1
ATOM 533 C C . VAL A 1 71 ? 4.503 0.345 5.491 1.00 92.69 71 VAL A C 1
ATOM 535 O O . VAL A 1 71 ? 4.931 0.749 4.409 1.00 92.69 71 VAL A O 1
ATOM 538 N N . ARG A 1 72 ? 4.685 1.047 6.620 1.00 93.31 72 ARG A N 1
ATOM 539 C CA . ARG A 1 72 ? 5.429 2.324 6.676 1.00 93.31 72 ARG A CA 1
ATOM 540 C C . ARG A 1 72 ? 6.890 2.179 6.261 1.00 93.31 72 ARG A C 1
ATOM 542 O O . ARG A 1 72 ? 7.438 3.125 5.702 1.00 93.31 72 ARG A O 1
ATOM 549 N N . VAL A 1 73 ? 7.506 1.024 6.504 1.00 93.56 73 VAL A N 1
ATOM 550 C CA . VAL A 1 73 ? 8.880 0.729 6.070 1.00 93.56 73 VAL A CA 1
ATOM 551 C C . VAL A 1 73 ? 8.922 0.291 4.603 1.00 93.56 73 VAL A C 1
ATOM 553 O O . VAL A 1 73 ? 9.781 0.746 3.847 1.00 93.56 73 VAL A O 1
ATOM 556 N N . LEU A 1 74 ? 7.986 -0.556 4.167 1.00 93.12 74 LEU A N 1
ATOM 557 C CA . LEU A 1 74 ? 7.976 -1.117 2.810 1.00 93.12 74 LEU A CA 1
ATOM 558 C C . LEU A 1 74 ? 7.528 -0.113 1.737 1.00 93.12 74 LEU A C 1
ATOM 560 O O . LEU A 1 74 ? 8.081 -0.092 0.639 1.00 93.12 74 LEU A O 1
ATOM 564 N N . ALA A 1 75 ? 6.544 0.736 2.033 1.00 92.06 75 ALA A N 1
ATOM 565 C CA . ALA A 1 75 ? 5.997 1.702 1.083 1.00 92.06 75 ALA A CA 1
ATOM 566 C C . ALA A 1 75 ? 7.031 2.705 0.513 1.00 92.06 75 ALA A C 1
ATOM 568 O O . ALA A 1 75 ? 7.010 2.942 -0.700 1.00 92.06 75 ALA A O 1
ATOM 569 N N . PRO A 1 76 ? 7.936 3.324 1.305 1.00 91.12 76 PRO A N 1
ATOM 570 C CA . PRO A 1 76 ? 9.001 4.159 0.750 1.00 91.12 76 PRO A CA 1
ATOM 571 C C . PRO A 1 76 ? 10.013 3.333 -0.049 1.00 91.12 76 PRO A C 1
ATOM 573 O O . PRO A 1 76 ? 10.348 3.732 -1.161 1.00 91.12 76 PRO A O 1
ATOM 576 N N . PHE A 1 77 ? 10.394 2.145 0.434 1.00 92.25 77 PHE A N 1
ATOM 577 C CA . PHE A 1 77 ? 11.304 1.254 -0.287 1.00 92.25 77 PHE A CA 1
ATOM 578 C C . PHE A 1 77 ? 10.791 0.912 -1.695 1.00 92.25 77 PHE A C 1
ATOM 580 O O . PHE A 1 77 ? 11.526 1.038 -2.673 1.00 92.25 77 PHE A O 1
ATOM 587 N N . VAL A 1 78 ? 9.518 0.533 -1.829 1.00 91.31 78 VAL A N 1
ATOM 588 C CA . VAL A 1 78 ? 8.894 0.243 -3.132 1.00 91.31 78 VAL A CA 1
ATOM 589 C C . VAL A 1 78 ? 8.862 1.486 -4.024 1.00 91.31 78 VAL A C 1
ATOM 591 O O . VAL A 1 78 ? 9.152 1.402 -5.210 1.00 91.31 78 VAL A O 1
ATOM 594 N N . ALA A 1 79 ? 8.578 2.660 -3.461 1.00 91.06 79 ALA A N 1
ATOM 595 C CA . ALA A 1 79 ? 8.527 3.904 -4.227 1.00 91.06 79 ALA A CA 1
ATOM 596 C C . ALA A 1 79 ? 9.897 4.401 -4.725 1.00 91.06 79 ALA A C 1
ATOM 598 O O . ALA A 1 79 ? 9.960 5.116 -5.723 1.00 91.06 79 ALA A O 1
ATOM 599 N N . GLU A 1 80 ? 10.973 4.083 -4.007 1.00 91.31 80 GLU A N 1
ATOM 600 C CA . GLU A 1 80 ? 12.339 4.518 -4.324 1.00 91.31 80 GLU A CA 1
ATOM 601 C C . GLU A 1 80 ? 13.126 3.468 -5.124 1.00 91.31 80 GLU A C 1
ATOM 603 O O . GLU A 1 80 ? 14.174 3.775 -5.694 1.00 91.31 80 GLU A O 1
ATOM 608 N N . SER A 1 81 ? 12.622 2.235 -5.191 1.00 89.75 81 SER A N 1
ATOM 609 C CA . SER A 1 81 ? 13.235 1.141 -5.942 1.00 89.75 81 SER A CA 1
ATOM 610 C C . SER A 1 81 ? 12.741 1.074 -7.386 1.00 89.75 81 SER A C 1
ATOM 612 O O . SER A 1 81 ? 11.651 1.528 -7.741 1.00 89.75 81 SER A O 1
ATOM 614 N N . ALA A 1 82 ? 13.572 0.481 -8.244 1.00 88.62 82 ALA A N 1
ATOM 615 C CA . ALA A 1 82 ? 13.176 0.148 -9.602 1.00 88.62 82 ALA A CA 1
ATOM 616 C C . ALA A 1 82 ? 12.164 -1.006 -9.605 1.00 88.62 82 ALA A C 1
ATOM 618 O O . ALA A 1 82 ? 12.188 -1.870 -8.728 1.00 88.62 82 ALA A O 1
ATOM 619 N N . ALA A 1 83 ? 11.312 -1.033 -10.632 1.00 89.44 83 ALA A N 1
ATOM 620 C CA . ALA A 1 83 ? 10.399 -2.145 -10.844 1.00 89.44 83 ALA A CA 1
ATOM 621 C C . ALA A 1 83 ? 11.179 -3.464 -10.986 1.00 89.44 83 ALA A C 1
ATOM 623 O O . ALA A 1 83 ? 12.194 -3.477 -11.691 1.00 89.44 83 ALA A O 1
ATOM 624 N N . PRO A 1 84 ? 10.702 -4.557 -10.365 1.00 88.62 84 PRO A N 1
ATOM 625 C CA . PRO A 1 84 ? 11.333 -5.859 -10.510 1.00 88.62 84 PRO A CA 1
ATOM 626 C C . PRO A 1 84 ? 11.241 -6.370 -11.952 1.00 88.62 84 PRO A C 1
ATOM 628 O O . PRO A 1 84 ? 10.354 -5.984 -12.726 1.00 88.62 84 PRO A O 1
ATOM 631 N N . PHE A 1 85 ? 12.141 -7.279 -12.315 1.00 85.31 85 PHE A N 1
ATOM 632 C CA . PHE A 1 85 ? 12.207 -7.864 -13.644 1.00 85.31 85 PHE A CA 1
ATOM 633 C C . PHE A 1 85 ? 10.867 -8.494 -14.044 1.00 85.3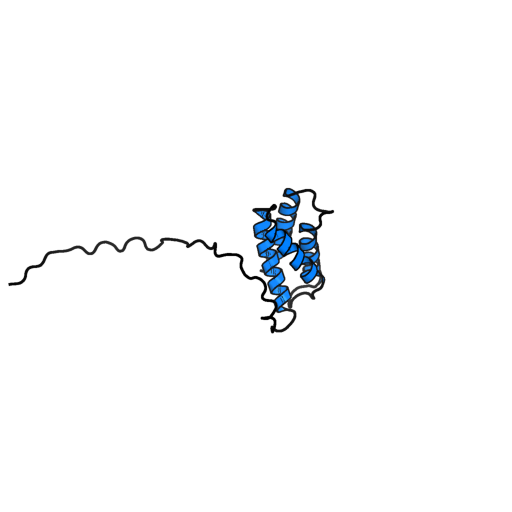1 85 PHE A C 1
ATOM 635 O O . PHE A 1 85 ? 10.245 -9.238 -13.288 1.00 85.31 85 PHE A O 1
ATOM 642 N N . GLY A 1 86 ? 10.419 -8.202 -15.267 1.00 87.44 86 GLY A N 1
ATOM 643 C CA . GLY A 1 86 ? 9.143 -8.697 -15.792 1.00 87.44 86 GLY A CA 1
ATOM 644 C C . GLY A 1 86 ? 7.908 -7.907 -15.342 1.00 87.44 86 GLY A C 1
ATOM 645 O O . GLY A 1 86 ? 6.814 -8.201 -15.820 1.00 87.44 86 GLY A O 1
ATOM 646 N N . MET A 1 87 ? 8.059 -6.877 -14.500 1.00 91.00 87 MET A N 1
ATOM 647 C CA . MET A 1 87 ? 6.972 -5.979 -14.107 1.00 91.00 87 MET A CA 1
ATOM 648 C C . MET A 1 87 ? 7.054 -4.632 -14.836 1.00 91.00 87 MET A C 1
ATOM 650 O O . MET A 1 87 ? 8.118 -4.036 -14.993 1.00 91.00 87 MET A O 1
ATOM 654 N N . ALA A 1 88 ? 5.905 -4.112 -15.273 1.00 93.38 88 ALA A N 1
ATOM 655 C CA . ALA A 1 88 ? 5.838 -2.779 -15.860 1.00 93.38 88 ALA A CA 1
ATOM 656 C C . ALA A 1 88 ? 6.067 -1.693 -14.794 1.00 93.38 88 ALA A C 1
ATOM 658 O O . ALA A 1 88 ? 5.478 -1.742 -13.715 1.00 93.38 88 ALA A O 1
ATOM 659 N N . VAL A 1 89 ? 6.837 -0.652 -15.129 1.00 93.00 89 VAL A N 1
ATOM 660 C CA . VAL A 1 89 ? 7.100 0.492 -14.229 1.00 93.00 89 VAL A CA 1
ATOM 661 C C . VAL A 1 89 ? 5.804 1.154 -13.754 1.00 93.00 89 VAL A C 1
ATOM 663 O O . VAL A 1 89 ? 5.685 1.514 -12.589 1.00 93.00 89 VAL A O 1
ATOM 666 N N . SER A 1 90 ? 4.801 1.271 -14.628 1.00 94.44 90 SER A N 1
ATOM 667 C CA . SER A 1 90 ? 3.485 1.804 -14.258 1.00 94.44 90 SER A CA 1
ATOM 668 C C . SER A 1 90 ? 2.785 0.950 -13.197 1.00 94.44 90 SER A C 1
ATOM 670 O O . SER A 1 90 ? 2.188 1.504 -12.283 1.00 94.44 90 SER A O 1
ATOM 672 N N . THR A 1 91 ? 2.899 -0.379 -13.280 1.00 94.69 91 THR A N 1
ATOM 673 C CA . THR A 1 91 ? 2.371 -1.305 -12.267 1.00 94.69 91 THR A CA 1
ATOM 674 C C . THR A 1 91 ? 3.105 -1.136 -10.942 1.00 94.69 91 THR A C 1
ATOM 676 O O . THR A 1 91 ? 2.466 -1.071 -9.898 1.00 94.69 91 THR A O 1
ATOM 679 N N . TRP A 1 92 ? 4.434 -1.026 -10.977 1.00 95.00 92 TRP A N 1
ATOM 680 C CA . TRP A 1 92 ? 5.244 -0.839 -9.773 1.00 95.00 92 TRP A CA 1
ATOM 681 C C . TRP A 1 92 ? 4.934 0.479 -9.055 1.00 95.00 92 TRP A C 1
ATOM 683 O O . TRP A 1 92 ? 4.734 0.501 -7.842 1.00 95.00 92 TRP A O 1
ATOM 693 N N . ASN A 1 93 ? 4.783 1.566 -9.816 1.00 94.81 93 ASN A N 1
ATOM 694 C CA . ASN A 1 93 ? 4.357 2.856 -9.276 1.00 94.81 93 ASN A CA 1
ATOM 695 C C . ASN A 1 93 ? 2.967 2.776 -8.631 1.00 94.81 93 ASN A C 1
ATOM 697 O O . ASN A 1 93 ? 2.745 3.388 -7.589 1.00 94.81 93 ASN A O 1
ATOM 701 N N . GLU A 1 94 ? 2.044 2.009 -9.213 1.00 96.50 94 GLU A N 1
ATOM 702 C CA . GLU A 1 94 ? 0.713 1.817 -8.634 1.00 96.50 94 GLU A CA 1
ATOM 703 C C . GLU A 1 94 ? 0.780 1.070 -7.294 1.00 96.50 94 GLU A C 1
ATOM 705 O O . GLU A 1 94 ? 0.125 1.472 -6.334 1.00 96.50 94 GLU A O 1
ATOM 710 N N . ILE A 1 95 ? 1.635 0.044 -7.182 1.00 94.81 95 ILE A N 1
ATOM 711 C CA . ILE A 1 95 ? 1.889 -0.654 -5.908 1.00 94.81 95 ILE A CA 1
ATOM 712 C C . ILE A 1 95 ? 2.397 0.341 -4.863 1.00 94.81 95 ILE A C 1
ATOM 714 O O . ILE A 1 95 ? 1.862 0.374 -3.756 1.00 94.81 95 ILE A O 1
ATOM 718 N N . ALA A 1 96 ? 3.364 1.189 -5.227 1.00 94.75 96 ALA A N 1
ATOM 719 C CA . ALA A 1 96 ? 3.916 2.211 -4.341 1.00 94.75 96 ALA A CA 1
ATOM 720 C C . ALA A 1 96 ? 2.845 3.198 -3.837 1.00 94.75 96 ALA A C 1
ATOM 722 O O . ALA A 1 96 ? 2.801 3.533 -2.648 1.00 94.75 96 ALA A O 1
ATOM 723 N N . ILE A 1 97 ? 1.965 3.657 -4.734 1.00 95.50 97 ILE A N 1
ATOM 724 C CA . ILE A 1 97 ? 0.861 4.576 -4.417 1.00 95.50 97 ILE A CA 1
ATOM 725 C C . ILE A 1 97 ? -0.129 3.903 -3.464 1.00 95.50 97 ILE A C 1
ATOM 727 O O . ILE A 1 97 ? -0.456 4.463 -2.414 1.00 95.50 97 ILE A O 1
ATOM 731 N N . LEU A 1 98 ? -0.565 2.684 -3.791 1.00 94.56 98 LEU A N 1
ATOM 732 C CA . LEU A 1 98 ? -1.509 1.926 -2.976 1.00 94.56 98 LEU A CA 1
ATOM 733 C C . LEU A 1 98 ? -0.931 1.627 -1.587 1.00 94.56 98 LEU A C 1
ATOM 735 O O . LEU A 1 98 ? -1.620 1.854 -0.593 1.00 94.56 98 LEU A O 1
ATOM 739 N N . SER A 1 99 ? 0.337 1.215 -1.487 1.00 94.50 99 SER A N 1
ATOM 740 C CA . SER A 1 99 ? 0.987 0.963 -0.195 1.00 94.50 99 SER A CA 1
ATOM 741 C C . SER A 1 99 ? 1.111 2.221 0.660 1.00 94.50 99 SER A C 1
ATOM 743 O O . SER A 1 99 ? 0.833 2.170 1.854 1.00 94.50 99 SER A O 1
ATOM 745 N N . ARG A 1 100 ? 1.455 3.372 0.063 1.00 94.44 100 ARG A N 1
ATOM 746 C CA . ARG A 1 100 ? 1.522 4.646 0.798 1.00 94.44 100 ARG A CA 1
ATOM 747 C C . ARG A 1 100 ? 0.153 5.079 1.302 1.00 94.44 100 ARG A C 1
ATOM 749 O O . ARG A 1 100 ? 0.054 5.563 2.421 1.00 94.44 100 ARG A O 1
ATOM 756 N N . SER A 1 101 ? -0.901 4.856 0.516 1.00 93.75 101 SER A N 1
ATOM 757 C CA . SER A 1 101 ? -2.258 5.258 0.896 1.00 93.75 101 SER A CA 1
ATOM 758 C C . SER A 1 101 ? -2.752 4.596 2.188 1.00 93.75 101 SER A C 1
ATOM 760 O O . SER A 1 101 ? -3.555 5.190 2.898 1.00 93.75 101 SER A O 1
ATOM 762 N N . ILE A 1 102 ? -2.271 3.388 2.514 1.00 91.88 102 ILE A N 1
ATOM 763 C CA . ILE A 1 102 ? -2.655 2.653 3.733 1.00 91.88 102 ILE A CA 1
ATOM 764 C C . ILE A 1 102 ? -2.162 3.364 5.000 1.00 91.88 102 ILE A C 1
ATOM 766 O O . ILE A 1 102 ? -2.816 3.282 6.036 1.00 91.88 102 ILE A O 1
ATOM 770 N N . VAL A 1 103 ? -1.017 4.044 4.921 1.00 90.31 103 VAL A N 1
ATOM 771 C CA . VAL A 1 103 ? -0.312 4.638 6.070 1.00 90.31 103 VAL A CA 1
ATOM 772 C C . VAL A 1 103 ? -0.271 6.166 6.018 1.00 90.31 103 VAL A C 1
ATOM 774 O O . VAL A 1 103 ? 0.398 6.791 6.838 1.00 90.31 103 VAL A O 1
ATOM 777 N N . ASP A 1 104 ? -0.960 6.771 5.051 1.00 89.75 104 ASP A N 1
ATOM 778 C CA . ASP A 1 104 ? -1.070 8.218 4.929 1.00 89.75 104 ASP A CA 1
ATOM 779 C C . ASP A 1 104 ? -2.147 8.738 5.892 1.00 89.75 104 ASP A C 1
ATOM 781 O O . ASP A 1 104 ? -3.343 8.670 5.614 1.00 89.75 104 ASP A O 1
ATOM 785 N N . ASP A 1 105 ? -1.711 9.281 7.030 1.00 77.56 105 ASP A N 1
ATOM 786 C CA . ASP A 1 105 ? -2.593 9.806 8.083 1.00 77.56 105 ASP A CA 1
ATOM 787 C C . ASP A 1 105 ? -3.448 11.015 7.632 1.00 77.56 105 ASP A C 1
ATOM 789 O O . ASP A 1 105 ? -4.326 11.454 8.369 1.00 77.56 105 ASP A O 1
ATOM 793 N N . ARG A 1 106 ? -3.196 11.599 6.448 1.00 74.62 106 ARG A N 1
ATOM 794 C CA . ARG A 1 106 ? -4.040 12.666 5.870 1.00 74.62 106 ARG A CA 1
ATOM 795 C C . ARG A 1 106 ? -5.126 12.115 4.956 1.00 74.62 106 ARG A C 1
ATOM 797 O O . ARG A 1 106 ? -6.087 12.825 4.676 1.00 74.62 106 ARG A O 1
ATOM 804 N N . ALA A 1 107 ? -4.932 10.905 4.445 1.00 70.00 107 ALA A N 1
ATOM 805 C CA . ALA A 1 107 ? -5.876 10.209 3.598 1.00 70.00 107 ALA A CA 1
ATOM 806 C C . ALA A 1 107 ? -6.738 9.227 4.395 1.00 70.00 107 ALA A C 1
ATOM 808 O O . ALA A 1 107 ? -7.815 8.908 3.913 1.00 70.00 107 ALA A O 1
ATOM 809 N N . VAL A 1 108 ? -6.263 8.728 5.543 1.00 78.31 108 VAL A N 1
ATOM 810 C CA . VAL A 1 108 ? -6.922 7.716 6.382 1.00 78.31 108 VAL A CA 1
ATOM 811 C C . VAL A 1 108 ? -7.693 8.355 7.537 1.00 78.31 108 VAL A C 1
ATOM 813 O O . VAL A 1 108 ? -7.092 8.783 8.518 1.00 78.31 108 VAL A O 1
ATOM 816 N N . ASP A 1 109 ? -9.024 8.322 7.473 1.00 76.81 109 ASP A N 1
ATOM 817 C CA . ASP A 1 109 ? -9.907 8.808 8.551 1.00 76.81 109 ASP A CA 1
ATOM 818 C C . ASP A 1 109 ? -10.358 7.704 9.536 1.00 76.81 109 ASP A C 1
ATOM 820 O O . ASP A 1 109 ? -11.088 7.963 10.496 1.00 76.81 109 ASP A O 1
ATOM 824 N N . GLY A 1 110 ? -9.921 6.455 9.342 1.00 85.94 110 GLY A N 1
ATOM 825 C CA . GLY A 1 110 ? -10.234 5.368 10.268 1.00 85.94 110 GLY A CA 1
ATOM 826 C C . GLY A 1 110 ? -9.925 3.965 9.754 1.00 85.94 110 GLY A C 1
ATOM 827 O O . GLY A 1 110 ? -9.416 3.750 8.657 1.00 85.94 110 GLY A O 1
ATOM 828 N N . GLU A 1 111 ? -10.263 2.978 10.576 1.00 90.06 111 GLU A N 1
ATOM 829 C CA . GLU A 1 111 ? -9.962 1.563 10.335 1.00 90.06 111 GLU A CA 1
ATOM 830 C C . GLU A 1 111 ? -10.650 0.969 9.111 1.00 90.06 111 GLU A C 1
ATOM 832 O O . GLU A 1 111 ? -10.090 0.085 8.463 1.00 90.06 111 GLU A O 1
ATOM 837 N N . ASP A 1 112 ? -11.866 1.421 8.804 1.00 91.94 112 ASP A N 1
ATOM 838 C CA . ASP A 1 112 ? -12.584 0.955 7.621 1.00 91.94 112 ASP A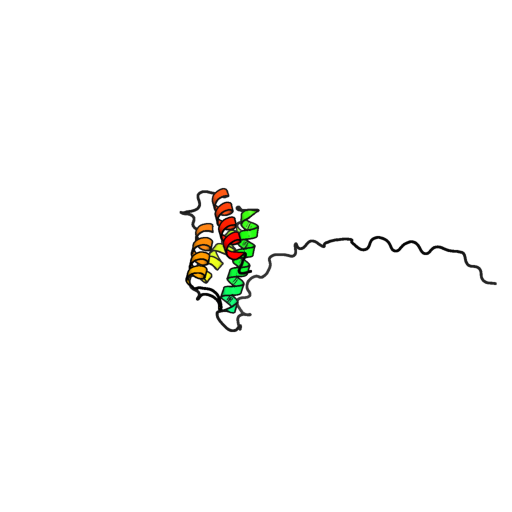 CA 1
ATOM 839 C C . ASP A 1 112 ? -11.842 1.373 6.346 1.00 91.94 112 ASP A C 1
ATOM 841 O O . ASP A 1 112 ? -11.694 0.567 5.431 1.00 91.94 112 ASP A O 1
ATOM 845 N N . GLU A 1 113 ? -11.243 2.566 6.324 1.00 92.06 113 GLU A N 1
ATOM 846 C CA . GLU A 1 113 ? -10.422 2.990 5.192 1.00 92.06 113 GLU A CA 1
ATOM 847 C C . GLU A 1 113 ? -9.105 2.222 5.094 1.00 92.06 113 GLU A C 1
ATOM 849 O O . GLU A 1 113 ? -8.701 1.843 3.993 1.00 92.06 113 GLU A O 1
ATOM 854 N N . VAL A 1 114 ? -8.444 1.942 6.226 1.00 93.38 114 VAL A N 1
ATOM 855 C CA . VAL A 1 114 ? -7.268 1.054 6.251 1.00 93.38 114 VAL A CA 1
ATOM 856 C C . VAL A 1 114 ? -7.636 -0.307 5.666 1.00 93.38 114 VAL A C 1
ATOM 858 O O . VAL A 1 114 ? -6.912 -0.831 4.819 1.00 93.38 114 VAL A O 1
ATOM 861 N N . ARG A 1 115 ? -8.784 -0.866 6.067 1.00 95.06 115 ARG A N 1
ATOM 862 C CA . ARG A 1 115 ? -9.283 -2.149 5.564 1.00 95.06 115 ARG A CA 1
ATOM 863 C C . ARG A 1 115 ? -9.536 -2.105 4.058 1.00 95.06 115 ARG A C 1
ATOM 865 O O . ARG A 1 115 ? -9.094 -3.016 3.358 1.00 95.06 115 ARG A O 1
ATOM 872 N N . ASP A 1 116 ? -10.231 -1.089 3.554 1.00 95.25 116 ASP A N 1
ATOM 873 C CA . ASP A 1 116 ? -10.537 -0.965 2.125 1.00 95.25 116 ASP A CA 1
ATOM 874 C C . ASP A 1 116 ? -9.274 -0.766 1.280 1.00 95.25 116 ASP A C 1
ATOM 876 O O . ASP A 1 116 ? -9.109 -1.419 0.245 1.00 95.25 116 ASP A O 1
ATOM 880 N N . ARG A 1 117 ? -8.324 0.050 1.747 1.00 95.00 117 ARG A N 1
ATOM 881 C CA . ARG A 1 117 ? -7.035 0.253 1.067 1.00 95.00 117 ARG A CA 1
ATOM 882 C C . ARG A 1 117 ? -6.161 -0.997 1.094 1.00 95.00 117 ARG A C 1
ATOM 884 O O . ARG A 1 117 ? -5.604 -1.371 0.063 1.00 95.00 117 ARG A O 1
ATOM 891 N N . ALA A 1 118 ? -6.096 -1.697 2.227 1.00 95.06 118 ALA A N 1
ATOM 892 C CA . ALA A 1 118 ? -5.406 -2.979 2.332 1.00 95.06 118 ALA A CA 1
ATOM 893 C C . ALA A 1 118 ? -6.033 -4.025 1.396 1.00 95.06 118 ALA A C 1
ATOM 895 O O . ALA A 1 118 ? -5.328 -4.720 0.664 1.00 95.06 118 ALA A O 1
ATOM 896 N N . ARG A 1 119 ? -7.366 -4.087 1.327 1.00 96.50 119 ARG A N 1
ATOM 897 C CA . ARG A 1 119 ? -8.081 -4.955 0.384 1.00 96.50 119 ARG A CA 1
ATOM 898 C C . ARG A 1 119 ? -7.754 -4.610 -1.071 1.00 96.50 119 ARG A C 1
ATOM 900 O O . ARG A 1 119 ? -7.555 -5.528 -1.869 1.00 96.50 119 ARG A O 1
ATOM 907 N N . ALA A 1 120 ? -7.694 -3.324 -1.418 1.00 96.31 120 ALA A N 1
ATOM 908 C CA . ALA A 1 120 ? -7.345 -2.862 -2.758 1.00 96.31 120 ALA A CA 1
ATOM 909 C C . ALA A 1 120 ? -5.908 -3.253 -3.136 1.00 96.31 120 ALA A C 1
ATOM 911 O O . ALA A 1 120 ? -5.706 -3.874 -4.180 1.00 96.31 120 ALA A O 1
ATOM 912 N N . LEU A 1 121 ? -4.933 -2.990 -2.258 1.00 95.25 121 LEU A N 1
ATOM 913 C CA . LEU A 1 121 ? -3.538 -3.384 -2.466 1.00 95.25 121 LEU A CA 1
ATOM 914 C C . LEU A 1 121 ? -3.405 -4.904 -2.630 1.00 95.25 121 LEU A C 1
ATOM 916 O O . LEU A 1 121 ? -2.786 -5.378 -3.580 1.00 95.25 121 LEU A O 1
ATOM 920 N N . ARG A 1 122 ? -4.051 -5.685 -1.759 1.00 95.62 122 ARG A N 1
ATOM 921 C CA . ARG A 1 122 ? -4.050 -7.153 -1.822 1.00 95.62 122 ARG A CA 1
ATOM 922 C C . ARG A 1 122 ? -4.665 -7.675 -3.119 1.00 95.62 122 ARG A C 1
ATOM 924 O O . ARG A 1 122 ? -4.162 -8.634 -3.700 1.00 95.62 122 ARG A O 1
ATOM 931 N N . ALA A 1 123 ? -5.760 -7.073 -3.581 1.00 95.75 123 ALA A N 1
ATOM 932 C CA . ALA A 1 123 ? -6.382 -7.432 -4.853 1.00 95.75 123 ALA A CA 1
ATOM 933 C C . ALA A 1 123 ? -5.476 -7.101 -6.049 1.00 95.75 123 ALA A C 1
ATOM 935 O O . ALA A 1 123 ? -5.399 -7.903 -6.980 1.00 95.75 123 ALA A O 1
ATOM 936 N N . PHE A 1 124 ? -4.779 -5.963 -5.996 1.00 95.19 124 PHE A N 1
ATOM 937 C CA . PHE A 1 124 ? -3.854 -5.522 -7.036 1.00 95.19 124 PHE A CA 1
ATOM 938 C C . PHE A 1 124 ? -2.595 -6.391 -7.115 1.00 95.19 124 PHE A C 1
ATOM 940 O O . PHE A 1 124 ? -2.126 -6.686 -8.210 1.00 95.19 124 PHE A O 1
ATOM 947 N N . LEU A 1 125 ? -2.076 -6.833 -5.967 1.00 92.62 125 LEU A N 1
ATOM 948 C CA . LEU A 1 125 ? -0.883 -7.673 -5.874 1.00 92.62 125 LEU A CA 1
ATOM 949 C C . LEU A 1 125 ? -1.143 -9.146 -6.221 1.00 92.62 125 LEU A C 1
ATOM 951 O O . LEU A 1 125 ? -0.252 -9.804 -6.738 1.00 92.62 125 LEU A O 1
ATOM 955 N N . ARG A 1 126 ? -2.369 -9.657 -6.031 1.00 92.69 126 ARG A N 1
ATOM 956 C CA . ARG A 1 126 ? -2.728 -11.076 -6.240 1.00 92.69 126 ARG A CA 1
ATOM 957 C C . ARG A 1 126 ? -2.238 -11.744 -7.544 1.00 92.69 126 ARG A C 1
ATOM 959 O O . ARG A 1 126 ? -1.974 -12.935 -7.489 1.00 92.69 126 ARG A O 1
ATOM 966 N N . PRO A 1 127 ? -2.195 -11.095 -8.723 1.00 92.12 127 PRO A N 1
ATOM 967 C CA . PRO A 1 127 ? -1.692 -11.743 -9.937 1.00 92.12 127 PRO A CA 1
ATOM 968 C C . PRO A 1 127 ? -0.156 -11.824 -10.027 1.00 92.12 127 PRO A C 1
ATOM 970 O O . PRO A 1 127 ? 0.338 -12.430 -10.974 1.00 92.12 127 PRO A O 1
ATOM 973 N N . TYR A 1 128 ? 0.582 -11.210 -9.098 1.00 85.25 128 TYR A N 1
ATOM 974 C CA . TYR A 1 128 ? 2.046 -11.104 -9.119 1.00 85.25 128 TYR A CA 1
ATOM 975 C C . TYR A 1 128 ? 2.745 -11.888 -7.997 1.00 85.25 128 TYR A C 1
ATOM 977 O O . TYR A 1 128 ? 3.972 -11.949 -7.987 1.00 85.25 128 TYR A O 1
ATOM 985 N N . VAL A 1 129 ? 1.977 -12.470 -7.069 1.00 81.44 129 VAL A N 1
ATOM 986 C CA . VAL A 1 129 ? 2.451 -13.277 -5.929 1.00 81.44 129 VAL A CA 1
ATOM 987 C C . VAL A 1 129 ? 1.843 -14.668 -6.020 1.00 81.44 129 VAL A C 1
ATOM 989 O O . VAL A 1 129 ? 2.581 -15.647 -5.788 1.00 81.44 129 VAL A O 1
#

Sequence (129 aa):
MVELRPSVWVADADADAAVEVLGDQGQGLMDPEAASWPETDGRAHEAMAALFVAADRLQRDPRRGDLLDEVRVLAPFVAESAAPFGMAVSTWNEIAILSRSIVDDRAVDGEDEVRDRARALRAFLRPYV

Foldseek 3Di:
DDDDDDDDDDDPDDDPDDPPDPPPDPDPPPPPPVPPDPHAQVVLLVLLVLLLVLLVVCLVPVPPVVSLVSLVVSLVVLCPGQHHPPDDRVLSNVLSVLSVCLNPPVNDPDSVSNNVSSVVSNVSSVVVD

Solvent-accessible surface area (backbone atoms only — not comparable to full-atom values): 7940 Å² total; per-residue (Å²): 137,86,86,83,88,81,91,83,85,74,77,90,69,87,87,84,76,71,88,71,75,94,72,81,69,99,72,77,74,78,63,87,80,76,73,81,62,81,87,56,48,58,59,41,50,51,47,51,52,49,50,35,53,41,18,60,47,25,46,76,42,47,82,46,58,71,48,51,52,49,41,61,58,43,21,56,53,50,60,76,47,72,54,31,86,96,51,56,59,70,58,40,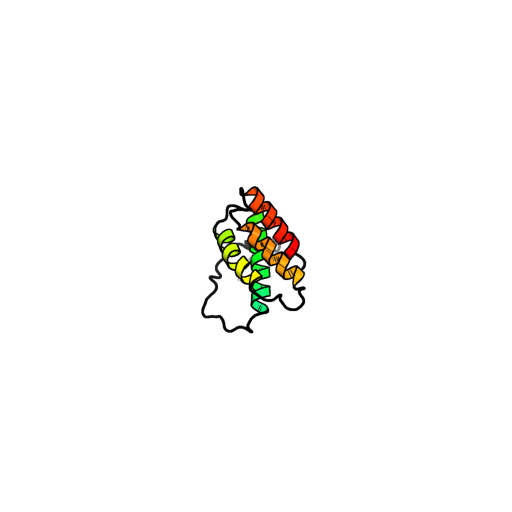52,48,51,19,51,42,42,40,52,51,66,32,75,91,76,41,92,46,52,68,50,29,19,53,38,17,44,49,42,28,61,69,41,57,90,81,110

Nearest PDB structures (foldseek):
  5xjm-assembly1_A  TM=5.828E-01  e=2.249E+00  Homo sapiens
  7ezc-assembly1_B  TM=6.109E-01  e=6.449E+00  Homo sapiens
  4z36-assembly1_A  TM=5.500E-01  e=4.232E+00  Homo sapiens

Radius of gyration: 23.3 Å; Cα contacts (8 Å, |Δi|>4): 112; chains: 1; bounding box: 38×89×44 Å

Mean predicted aligned error: 13.5 Å